Protein AF-A0A835I977-F1 (afdb_monomer)

Foldseek 3Di:
DVVVVVVVVVVVVVVVVVVVVVVVVVVVVVVCVVVVVCCVVCVPVDDDDDDQQDKDWDFQDPVNDDPPQDPPHDRTPDIFGQHDDDDDDPPPPPPDDDDDGDDPPDD

pLDDT: mean 70.1, std 15.48, range [29.38, 85.75]

Secondary structure (DSSP, 8-state):
-HHHHHHHHHHHHHHHHHHHHHHHHHHHHHHHHHHHHHHHHHTT-------TT-EEEEE--TTTS-TT--TTS-SEEEEEE------S-GGG-TTSS------TT--

Organism: NCBI:txid261450

Mean predicted aligned error: 15.43 Å

Structure (mmCIF, N/CA/C/O backbone):
data_AF-A0A835I977-F1
#
_entry.id   AF-A0A835I977-F1
#
loop_
_atom_site.group_PDB
_atom_site.id
_atom_site.type_symbol
_atom_site.label_atom_id
_atom_site.label_alt_id
_atom_site.label_comp_id
_atom_site.label_asym_id
_atom_site.label_entity_id
_atom_site.label_seq_id
_atom_site.pdbx_PDB_ins_code
_atom_site.Cartn_x
_atom_site.Cartn_y
_atom_site.Cartn_z
_atom_site.occupancy
_atom_site.B_iso_or_equiv
_atom_site.auth_seq_id
_atom_site.auth_comp_id
_atom_site.auth_asym_id
_atom_site.auth_atom_id
_atom_site.pdbx_PDB_model_num
ATOM 1 N N . MET A 1 1 ? 44.205 1.279 -43.881 1.00 53.56 1 MET A N 1
ATOM 2 C CA . MET A 1 1 ? 44.318 0.965 -42.438 1.00 53.56 1 MET A CA 1
ATOM 3 C C . MET A 1 1 ? 43.437 1.838 -41.526 1.00 53.56 1 MET A C 1
ATOM 5 O O . MET A 1 1 ? 43.203 1.441 -40.398 1.00 53.56 1 MET A O 1
ATOM 9 N N . LEU A 1 2 ? 42.917 2.997 -41.970 1.00 56.44 2 LEU A N 1
ATOM 10 C CA . LEU A 1 2 ? 42.016 3.836 -41.149 1.00 56.44 2 LEU A CA 1
ATOM 11 C C . LEU A 1 2 ? 40.538 3.394 -41.178 1.00 56.44 2 LEU A C 1
ATOM 13 O O . LEU A 1 2 ? 39.812 3.637 -40.223 1.00 56.44 2 LEU A O 1
ATOM 17 N N . VAL A 1 3 ? 40.106 2.713 -42.244 1.00 60.44 3 VAL A N 1
ATOM 18 C CA . VAL A 1 3 ? 38.709 2.269 -42.423 1.00 60.44 3 VAL A CA 1
ATOM 19 C C . VAL A 1 3 ? 38.360 1.078 -41.517 1.00 60.44 3 VAL A C 1
ATOM 21 O O . VAL A 1 3 ? 37.283 1.056 -40.934 1.00 60.44 3 VAL A O 1
ATOM 24 N N . GLU A 1 4 ? 39.284 0.131 -41.324 1.00 60.31 4 GLU A N 1
ATOM 25 C CA . GLU A 1 4 ? 39.071 -1.026 -40.434 1.00 60.31 4 GLU A CA 1
ATOM 26 C C . GLU A 1 4 ? 38.962 -0.638 -38.958 1.00 60.31 4 GLU A C 1
ATOM 28 O O . GLU A 1 4 ? 38.174 -1.238 -38.233 1.00 60.31 4 GLU A O 1
ATOM 33 N N . LYS A 1 5 ? 39.704 0.385 -38.510 1.00 61.47 5 LYS A N 1
ATOM 34 C CA . LYS A 1 5 ? 39.608 0.862 -37.123 1.00 61.47 5 LYS A CA 1
ATOM 35 C C . LYS A 1 5 ? 38.209 1.386 -36.802 1.00 61.47 5 LYS A C 1
ATOM 37 O O . LYS A 1 5 ? 37.628 0.961 -35.815 1.00 61.47 5 LYS A O 1
ATOM 42 N N . GLY A 1 6 ? 37.639 2.225 -37.671 1.00 68.44 6 GLY A N 1
ATOM 43 C CA . GLY A 1 6 ? 36.289 2.759 -37.466 1.00 68.44 6 GLY A CA 1
ATOM 44 C C . GLY A 1 6 ? 35.198 1.682 -37.471 1.00 68.44 6 GLY A C 1
ATOM 45 O O . GLY A 1 6 ? 34.254 1.771 -36.693 1.00 68.44 6 GLY A O 1
ATOM 46 N N . LEU A 1 7 ? 35.349 0.643 -38.299 1.00 72.94 7 LEU A N 1
ATOM 47 C CA . LEU A 1 7 ? 34.436 -0.507 -38.334 1.00 72.94 7 LEU A CA 1
ATOM 48 C C . LEU A 1 7 ? 34.538 -1.373 -37.071 1.00 72.94 7 LEU A C 1
ATOM 50 O O . LEU A 1 7 ? 33.512 -1.770 -36.520 1.00 72.94 7 LEU A O 1
ATOM 54 N N . ASN A 1 8 ? 35.753 -1.624 -36.577 1.00 77.50 8 ASN A N 1
ATOM 55 C CA . ASN A 1 8 ? 35.956 -2.350 -35.321 1.00 77.50 8 ASN A CA 1
ATOM 56 C C . ASN A 1 8 ? 35.430 -1.569 -34.113 1.00 77.50 8 ASN A C 1
ATOM 58 O O . ASN A 1 8 ? 34.781 -2.156 -33.249 1.00 77.50 8 ASN A O 1
ATOM 62 N N . ASP A 1 9 ? 35.657 -0.256 -34.068 1.00 80.00 9 ASP A N 1
ATOM 63 C CA . ASP A 1 9 ? 35.172 0.599 -32.982 1.00 80.00 9 ASP A CA 1
ATOM 64 C C . ASP A 1 9 ? 33.633 0.630 -32.956 1.00 80.00 9 ASP A C 1
ATOM 66 O O . ASP A 1 9 ? 33.019 0.517 -31.894 1.00 80.00 9 ASP A O 1
ATOM 70 N N . GLN A 1 10 ? 32.986 0.688 -34.126 1.00 81.12 10 GLN A N 1
ATOM 71 C CA . GLN A 1 10 ? 31.527 0.573 -34.249 1.00 81.12 10 GLN A CA 1
ATOM 72 C C . GLN A 1 10 ? 31.001 -0.797 -33.800 1.00 81.12 10 GLN A C 1
ATOM 74 O O . GLN A 1 10 ? 29.989 -0.859 -33.099 1.00 81.12 10 GLN A O 1
ATOM 79 N N . GLY A 1 11 ? 31.689 -1.882 -34.169 1.00 83.38 11 GLY A N 1
ATOM 80 C CA . GLY A 1 11 ? 31.353 -3.237 -33.727 1.00 83.38 11 GLY A CA 1
ATOM 81 C C . GLY A 1 11 ? 31.423 -3.381 -32.206 1.00 83.38 11 GLY A C 1
ATOM 82 O O . GLY A 1 11 ? 30.464 -3.843 -31.589 1.00 83.38 11 GLY A O 1
ATOM 83 N N . MET A 1 12 ? 32.500 -2.886 -31.587 1.00 83.56 12 MET A N 1
ATOM 84 C CA . MET A 1 12 ? 32.642 -2.897 -30.128 1.00 83.56 12 MET A CA 1
ATOM 85 C C . MET A 1 12 ? 31.558 -2.070 -29.431 1.00 83.56 12 MET A C 1
ATOM 87 O O . MET A 1 12 ? 30.995 -2.510 -28.430 1.00 83.56 12 MET A O 1
ATOM 91 N N . HIS A 1 13 ? 31.210 -0.895 -29.964 1.00 83.19 13 HIS A N 1
ATOM 92 C CA . HIS A 1 13 ? 30.128 -0.084 -29.402 1.00 83.19 13 HIS A CA 1
ATOM 93 C C . HIS A 1 13 ? 28.766 -0.790 -29.463 1.00 83.19 13 HIS A C 1
ATOM 95 O O . HIS A 1 13 ? 28.014 -0.751 -28.488 1.00 83.19 13 HIS A O 1
ATOM 101 N N . ALA A 1 14 ? 28.453 -1.465 -30.571 1.00 85.19 14 ALA A N 1
ATOM 102 C CA . ALA A 1 14 ? 27.207 -2.215 -30.710 1.00 85.19 14 ALA A CA 1
ATOM 103 C C . ALA A 1 14 ? 27.125 -3.398 -29.726 1.00 85.19 14 ALA A C 1
ATOM 105 O O . ALA A 1 14 ? 26.063 -3.668 -29.160 1.00 85.19 14 ALA A O 1
ATOM 106 N N . GLU A 1 15 ? 28.245 -4.080 -29.479 1.00 85.50 15 GLU A N 1
ATOM 107 C CA . GLU A 1 15 ? 28.316 -5.168 -28.501 1.00 85.50 15 GLU A CA 1
ATOM 108 C C . GLU A 1 15 ? 28.098 -4.677 -27.066 1.00 85.50 15 GLU A C 1
ATOM 110 O O . GLU A 1 15 ? 27.337 -5.297 -26.319 1.00 85.50 15 GLU A O 1
ATOM 115 N N . VAL A 1 16 ? 28.698 -3.543 -26.689 1.00 85.19 16 VAL A N 1
ATOM 116 C CA . VAL A 1 16 ? 28.509 -2.936 -25.360 1.00 85.19 16 VAL A CA 1
ATOM 117 C C . VAL A 1 16 ? 27.042 -2.570 -25.126 1.00 85.19 16 VAL A C 1
ATOM 119 O O . VAL A 1 16 ? 26.482 -2.956 -24.100 1.00 85.19 16 VAL A O 1
ATOM 122 N N . LEU A 1 17 ? 26.386 -1.926 -26.096 1.00 85.50 17 LEU A N 1
ATOM 123 C CA . LEU A 1 17 ? 24.966 -1.563 -25.995 1.00 85.50 17 LEU A CA 1
ATOM 124 C C . LEU A 1 17 ? 24.057 -2.792 -25.839 1.00 85.50 17 LEU A C 1
ATOM 126 O O . LEU A 1 17 ? 23.149 -2.795 -25.012 1.00 85.50 17 LEU A O 1
ATOM 130 N N . ASN A 1 18 ? 24.327 -3.871 -26.579 1.00 85.56 18 ASN A N 1
ATOM 131 C CA . ASN A 1 18 ? 23.572 -5.124 -26.472 1.00 85.56 18 ASN A CA 1
ATOM 132 C C . ASN A 1 18 ? 23.742 -5.781 -25.086 1.00 85.56 18 ASN A C 1
ATOM 134 O O . ASN A 1 18 ? 22.802 -6.343 -24.519 1.00 85.56 18 ASN A O 1
ATOM 138 N N . LEU A 1 19 ? 24.946 -5.709 -24.509 1.00 85.75 19 LEU A N 1
ATOM 139 C CA . LEU A 1 19 ? 25.207 -6.207 -23.156 1.00 85.75 19 LEU A CA 1
ATOM 140 C C . LEU A 1 19 ? 24.498 -5.368 -22.087 1.00 85.75 19 LEU A C 1
ATOM 142 O O . LEU A 1 19 ? 23.969 -5.931 -21.126 1.00 85.75 19 LEU A O 1
ATOM 146 N N . GLU A 1 20 ? 24.464 -4.048 -22.251 1.00 83.88 20 GLU A N 1
ATOM 147 C CA . GLU A 1 20 ? 23.726 -3.138 -21.374 1.00 83.88 20 GLU A CA 1
ATOM 148 C C . GLU A 1 20 ? 22.216 -3.385 -21.454 1.00 83.88 20 GLU A C 1
ATOM 150 O O . GLU A 1 20 ? 21.569 -3.557 -20.421 1.00 83.88 20 GLU A O 1
ATOM 155 N N . GLU A 1 21 ? 21.662 -3.527 -22.658 1.00 83.06 21 GLU A N 1
ATOM 156 C CA . GLU A 1 21 ? 20.244 -3.824 -22.869 1.00 83.06 21 GLU A CA 1
ATOM 157 C C . GLU A 1 21 ? 19.835 -5.147 -22.200 1.00 83.06 21 GLU A C 1
ATOM 159 O O . GLU A 1 21 ? 18.843 -5.211 -21.466 1.00 83.06 21 GLU A O 1
ATOM 164 N N . LYS A 1 22 ? 20.643 -6.204 -22.364 1.00 83.94 22 LYS A N 1
ATOM 165 C CA . LYS A 1 22 ? 20.418 -7.503 -21.705 1.00 83.94 22 LYS A CA 1
ATOM 166 C C . LYS A 1 22 ? 20.475 -7.423 -20.180 1.00 83.94 22 LYS A C 1
ATOM 168 O O . LYS A 1 22 ? 19.788 -8.199 -19.516 1.00 83.94 22 LYS A O 1
ATOM 173 N N . ARG A 1 23 ? 21.279 -6.516 -19.617 1.00 80.62 23 ARG A N 1
ATOM 174 C CA . ARG A 1 23 ? 21.362 -6.280 -18.164 1.00 80.62 23 ARG A CA 1
ATOM 175 C C . ARG A 1 23 ? 20.208 -5.435 -17.640 1.00 80.62 23 ARG A C 1
ATOM 177 O O . ARG A 1 23 ? 19.761 -5.660 -16.517 1.00 80.62 23 ARG A O 1
ATOM 184 N N . GLU A 1 24 ? 19.694 -4.509 -18.438 1.00 80.38 24 GLU A N 1
ATOM 185 C CA . GLU A 1 24 ? 18.612 -3.624 -18.012 1.00 80.38 24 GLU A CA 1
ATOM 186 C C . GLU A 1 24 ? 17.253 -4.340 -17.990 1.00 80.38 24 GLU A C 1
ATOM 188 O O . GLU A 1 24 ? 16.436 -4.109 -17.099 1.00 80.38 24 GLU A O 1
ATOM 193 N N . GLN A 1 25 ? 17.022 -5.301 -18.891 1.00 77.44 25 GLN A N 1
ATOM 194 C CA . GLN A 1 25 ? 15.788 -6.099 -18.919 1.00 77.44 25 GLN A CA 1
ATOM 195 C C . GLN A 1 25 ? 15.427 -6.800 -17.589 1.00 77.44 25 GLN A C 1
ATOM 197 O O . GLN A 1 25 ? 14.278 -6.673 -17.146 1.00 77.44 25 GLN A O 1
ATOM 202 N N . PRO A 1 26 ? 16.324 -7.555 -16.919 1.00 77.38 26 PRO A N 1
ATOM 203 C CA . PRO A 1 26 ? 16.021 -8.135 -15.614 1.00 77.38 26 PRO A CA 1
ATOM 204 C C . PRO A 1 26 ? 15.851 -7.062 -14.534 1.00 77.38 26 PRO A C 1
ATOM 206 O O . PRO A 1 26 ? 15.031 -7.259 -13.639 1.00 77.38 26 PRO A O 1
ATOM 209 N N . ARG A 1 27 ? 16.543 -5.919 -14.638 1.00 71.69 27 ARG A N 1
ATOM 210 C CA . ARG A 1 27 ? 16.426 -4.795 -13.696 1.00 71.69 27 ARG A CA 1
ATOM 211 C C . ARG A 1 27 ? 15.027 -4.174 -13.733 1.00 71.69 27 ARG A C 1
ATOM 213 O O . ARG A 1 27 ? 14.361 -4.098 -12.705 1.00 71.69 27 ARG A O 1
ATOM 220 N N . ILE A 1 28 ? 14.514 -3.898 -14.934 1.00 75.19 28 ILE A N 1
ATOM 221 C CA . ILE A 1 28 ? 13.140 -3.416 -15.154 1.00 75.19 28 ILE A CA 1
ATOM 222 C C . ILE A 1 28 ? 12.111 -4.410 -14.596 1.00 75.19 28 ILE A C 1
ATOM 224 O O . ILE A 1 28 ? 11.132 -4.018 -13.952 1.00 75.19 28 ILE A O 1
ATOM 228 N N . LYS A 1 29 ? 12.320 -5.715 -14.814 1.00 75.12 29 LYS A N 1
ATOM 229 C CA . LYS A 1 29 ? 11.431 -6.757 -14.275 1.00 75.12 29 LYS A CA 1
ATOM 230 C C . LYS A 1 29 ? 11.446 -6.769 -12.748 1.00 75.12 29 LYS A C 1
ATOM 232 O O . LYS A 1 29 ? 10.366 -6.798 -12.153 1.00 75.12 29 LYS A O 1
ATOM 237 N N . LEU A 1 30 ? 12.628 -6.687 -12.136 1.00 78.75 30 LEU A N 1
ATOM 238 C CA . LEU A 1 30 ? 12.807 -6.642 -10.685 1.00 78.75 30 LEU A CA 1
ATOM 239 C C . LEU A 1 30 ? 12.062 -5.449 -10.066 1.00 78.75 30 LEU A C 1
ATOM 241 O O . LEU A 1 30 ? 11.349 -5.616 -9.080 1.00 78.75 30 LEU A O 1
ATOM 245 N N . ASP A 1 31 ? 12.133 -4.281 -10.704 1.00 76.00 31 ASP A N 1
ATOM 246 C CA . ASP A 1 31 ? 11.472 -3.056 -10.238 1.00 76.00 31 ASP A CA 1
ATOM 247 C C . ASP A 1 31 ? 9.950 -3.074 -10.453 1.00 76.00 31 ASP A C 1
ATOM 249 O O . ASP A 1 31 ? 9.177 -2.440 -9.723 1.00 76.00 31 ASP A O 1
ATOM 253 N N . SER A 1 32 ? 9.486 -3.807 -11.468 1.00 78.75 32 SER A N 1
ATOM 254 C CA . SER A 1 32 ? 8.062 -3.945 -11.777 1.00 78.75 32 SER A CA 1
ATOM 255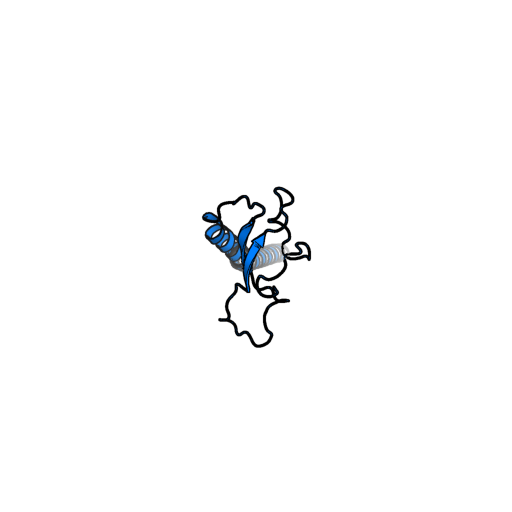 C C . SER A 1 32 ? 7.345 -4.945 -10.865 1.00 78.75 32 SER A C 1
ATOM 257 O O . SER A 1 32 ? 6.147 -4.797 -10.607 1.00 78.75 32 SER A O 1
ATOM 259 N N . TYR A 1 33 ? 8.062 -5.943 -10.344 1.00 80.19 33 TYR A N 1
ATOM 260 C CA . TYR A 1 33 ? 7.471 -7.062 -9.615 1.00 80.19 33 TYR A CA 1
ATOM 261 C C . TYR A 1 33 ? 6.768 -6.640 -8.306 1.00 80.19 33 TYR A C 1
ATOM 263 O O . TYR A 1 33 ? 5.585 -6.961 -8.141 1.00 80.19 33 TYR A O 1
ATOM 271 N N . PRO A 1 34 ? 7.373 -5.817 -7.420 1.00 82.88 34 PRO A N 1
ATOM 272 C CA . PRO A 1 34 ? 6.687 -5.311 -6.229 1.00 82.88 34 PRO A CA 1
ATOM 273 C C . PRO A 1 34 ? 5.441 -4.479 -6.557 1.00 82.88 34 PRO A C 1
ATOM 275 O O . PRO A 1 34 ? 4.442 -4.537 -5.838 1.00 82.88 34 PRO A O 1
ATOM 278 N N . LYS A 1 35 ? 5.469 -3.713 -7.657 1.00 81.44 35 LYS A N 1
ATOM 279 C CA . LYS A 1 35 ? 4.332 -2.884 -8.093 1.00 81.44 35 LYS A CA 1
ATOM 280 C C . LYS A 1 35 ? 3.154 -3.754 -8.529 1.00 81.44 35 LYS A C 1
ATOM 282 O O . LYS A 1 35 ? 2.013 -3.477 -8.156 1.00 81.44 35 LYS A O 1
ATOM 287 N N . GLN A 1 36 ? 3.426 -4.822 -9.276 1.00 85.12 36 GLN A N 1
ATOM 288 C CA . GLN A 1 36 ? 2.407 -5.786 -9.690 1.00 85.12 36 GLN A CA 1
ATOM 289 C C . GLN A 1 36 ? 1.803 -6.521 -8.488 1.00 85.12 36 GLN A C 1
ATOM 291 O O . GLN A 1 36 ? 0.580 -6.627 -8.402 1.00 85.12 36 GLN A O 1
ATOM 296 N N . LEU A 1 37 ? 2.630 -6.938 -7.523 1.00 83.06 37 LEU A N 1
ATOM 297 C CA . LEU A 1 37 ? 2.167 -7.557 -6.277 1.00 83.06 37 LEU A CA 1
ATOM 298 C C . LEU A 1 37 ? 1.242 -6.633 -5.481 1.00 83.06 37 LEU A C 1
ATOM 300 O O . LEU A 1 37 ? 0.144 -7.042 -5.106 1.00 83.06 37 LEU A O 1
ATOM 304 N N . ARG A 1 38 ? 1.636 -5.367 -5.283 1.00 79.38 38 ARG A N 1
ATOM 305 C CA . ARG A 1 38 ? 0.791 -4.364 -4.613 1.00 79.38 38 ARG A CA 1
ATOM 306 C C . ARG A 1 38 ? -0.544 -4.187 -5.328 1.00 79.38 38 ARG A C 1
ATOM 308 O O . ARG A 1 38 ? -1.583 -4.161 -4.680 1.00 79.38 38 ARG A O 1
AT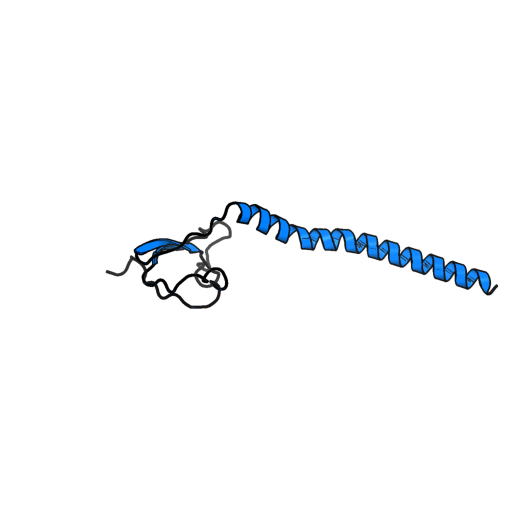OM 315 N N . LYS A 1 39 ? -0.537 -4.112 -6.663 1.00 83.00 39 LYS A N 1
ATOM 316 C CA . LYS A 1 39 ? -1.763 -3.986 -7.463 1.00 83.00 39 LYS A CA 1
ATOM 317 C C . LYS A 1 39 ? -2.663 -5.215 -7.326 1.00 83.00 39 LYS A C 1
ATOM 319 O O . LYS A 1 39 ? -3.873 -5.061 -7.200 1.00 83.00 39 LYS A O 1
ATOM 324 N N . ALA A 1 40 ? -2.092 -6.418 -7.340 1.00 85.12 40 ALA A N 1
ATOM 325 C CA . ALA A 1 40 ? -2.840 -7.661 -7.187 1.00 85.12 40 ALA A CA 1
ATOM 326 C C . ALA A 1 40 ? -3.458 -7.790 -5.785 1.00 85.12 40 ALA A C 1
ATOM 328 O O . ALA A 1 40 ? -4.641 -8.112 -5.676 1.00 85.12 40 ALA A O 1
ATOM 329 N N . PHE A 1 41 ? -2.692 -7.475 -4.735 1.00 76.38 41 PHE A N 1
ATOM 330 C CA . PHE A 1 41 ? -3.160 -7.504 -3.348 1.00 76.38 41 PHE A CA 1
ATOM 331 C C . PHE A 1 41 ? -4.248 -6.449 -3.099 1.00 76.38 41 PHE A C 1
ATOM 333 O O . PHE A 1 41 ? -5.332 -6.763 -2.606 1.00 76.38 41 PHE A O 1
ATOM 340 N N . ASN A 1 42 ? -4.019 -5.216 -3.557 1.00 80.56 42 ASN A N 1
ATOM 341 C CA . ASN A 1 42 ? -4.958 -4.111 -3.369 1.00 80.56 42 ASN A CA 1
ATOM 342 C C . ASN A 1 42 ? -6.187 -4.185 -4.286 1.00 80.56 42 ASN A C 1
ATOM 344 O O . ASN A 1 42 ? -7.145 -3.451 -4.066 1.00 80.56 42 ASN A O 1
ATOM 348 N N . LYS A 1 43 ? -6.224 -5.083 -5.282 1.00 82.50 43 LYS A N 1
ATOM 349 C CA . LYS A 1 43 ? -7.354 -5.208 -6.223 1.00 82.50 43 LYS A CA 1
ATOM 350 C C . LYS A 1 43 ? -8.692 -5.463 -5.520 1.00 82.50 43 LYS A C 1
ATOM 352 O O . LYS A 1 43 ? -9.736 -5.075 -6.036 1.00 82.50 43 LYS A O 1
ATOM 357 N N . LYS A 1 44 ? -8.671 -6.148 -4.372 1.00 76.88 44 LYS A N 1
ATOM 358 C CA . LYS A 1 44 ? -9.870 -6.473 -3.581 1.00 76.88 44 LYS A CA 1
ATOM 359 C C . LYS A 1 44 ? -10.094 -5.529 -2.397 1.00 76.88 44 LYS A C 1
ATOM 361 O O . LYS A 1 44 ? -11.109 -5.662 -1.716 1.00 76.88 44 LYS A O 1
ATOM 366 N N . VAL A 1 45 ? -9.182 -4.587 -2.154 1.00 78.81 45 VAL A N 1
ATOM 367 C CA . VAL A 1 45 ? -9.331 -3.598 -1.085 1.00 78.81 45 VAL A CA 1
ATOM 368 C C . VAL A 1 45 ? -10.381 -2.590 -1.531 1.00 78.81 45 VAL A C 1
ATOM 370 O O . VAL A 1 45 ? -10.167 -1.803 -2.450 1.00 78.81 45 VAL A O 1
ATOM 373 N N . ARG A 1 46 ? -11.552 -2.648 -0.900 1.00 77.00 46 ARG A N 1
ATOM 374 C CA . ARG A 1 46 ? -12.610 -1.658 -1.098 1.00 77.00 46 ARG A CA 1
ATOM 375 C C . ARG A 1 46 ? -12.385 -0.516 -0.121 1.00 77.00 46 ARG A C 1
ATOM 377 O O . ARG A 1 46 ? -12.201 -0.765 1.070 1.00 77.00 46 ARG A O 1
ATOM 384 N N . GLY A 1 47 ? -12.421 0.716 -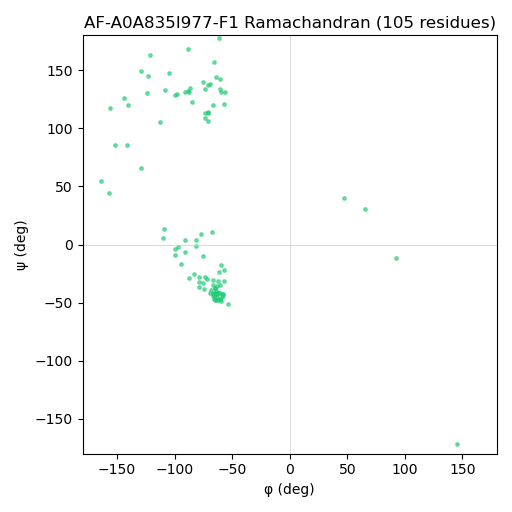0.626 1.00 74.12 47 GLY A N 1
ATOM 385 C CA . GLY A 1 47 ? -12.489 1.892 0.233 1.00 74.12 47 GLY A CA 1
ATOM 386 C C . GLY A 1 47 ? -13.725 1.775 1.119 1.00 74.12 47 GLY A C 1
ATOM 387 O O . GLY A 1 47 ? -14.834 1.622 0.610 1.00 74.12 47 GLY A O 1
ATOM 388 N N . ARG A 1 48 ? -13.522 1.777 2.434 1.00 76.25 48 ARG A N 1
ATOM 389 C CA . ARG A 1 48 ? -14.597 1.850 3.421 1.00 76.25 48 ARG A CA 1
ATOM 390 C C . ARG A 1 48 ? -14.551 3.231 4.055 1.00 76.25 48 ARG A C 1
ATOM 392 O O . ARG A 1 48 ? -13.472 3.703 4.408 1.00 76.25 48 ARG A O 1
ATOM 399 N N . SER A 1 49 ? -15.706 3.879 4.150 1.00 77.25 49 SER A N 1
ATOM 400 C CA . SER A 1 49 ? -15.871 5.020 5.043 1.00 77.25 49 SER A CA 1
ATOM 401 C C . SER A 1 49 ? -15.924 4.491 6.466 1.00 77.25 49 SER A C 1
ATOM 403 O O . SER A 1 49 ? -16.634 3.520 6.719 1.00 77.25 49 SER A O 1
ATOM 405 N N . PHE A 1 50 ? -15.181 5.128 7.358 1.00 78.50 50 PHE A N 1
ATOM 406 C CA . PHE A 1 50 ? -15.247 4.855 8.783 1.00 78.50 50 PHE A CA 1
ATOM 407 C C . PHE A 1 50 ? -16.009 5.979 9.477 1.00 78.50 50 PHE A C 1
ATOM 409 O O . PHE A 1 50 ? -15.929 7.130 9.042 1.00 78.50 50 PHE A O 1
ATOM 416 N N . GLN A 1 51 ? -16.728 5.645 10.538 1.00 82.12 51 GLN A N 1
ATOM 417 C CA . GLN A 1 51 ? -17.440 6.579 11.401 1.00 82.12 51 GLN A CA 1
ATOM 418 C C . GLN A 1 51 ? -16.957 6.454 12.846 1.00 82.12 51 GLN A C 1
ATOM 420 O O . GLN A 1 51 ? -16.288 5.493 13.227 1.00 82.12 51 GLN A O 1
ATOM 425 N N . GLU A 1 52 ? -17.268 7.465 13.651 1.00 81.94 52 GLU A N 1
ATOM 426 C CA . GLU A 1 52 ? -17.076 7.384 15.098 1.00 81.94 52 GLU A CA 1
ATOM 427 C C . GLU A 1 52 ? -17.924 6.233 15.656 1.00 81.94 52 GLU A C 1
ATOM 429 O O . GLU A 1 52 ? -19.082 6.069 15.278 1.00 81.94 52 GLU A O 1
ATOM 434 N N . GLY A 1 53 ? -17.330 5.408 16.516 1.00 80.88 53 GLY A N 1
ATOM 435 C CA . GLY A 1 53 ? -17.930 4.178 17.031 1.00 80.88 53 GLY A CA 1
ATOM 436 C C . GLY A 1 53 ? -17.609 2.911 16.228 1.00 80.88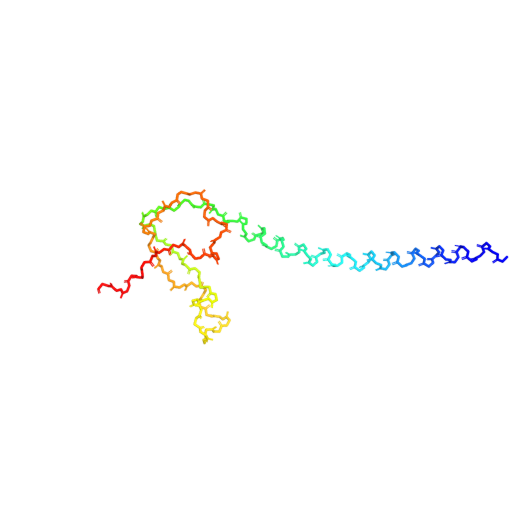 53 GLY A C 1
ATOM 437 O O . GLY A 1 53 ? -17.844 1.817 16.739 1.00 80.88 53 GLY A O 1
ATOM 438 N N . ASP A 1 54 ? -17.029 3.012 15.025 1.00 84.88 54 ASP A N 1
ATOM 439 C CA 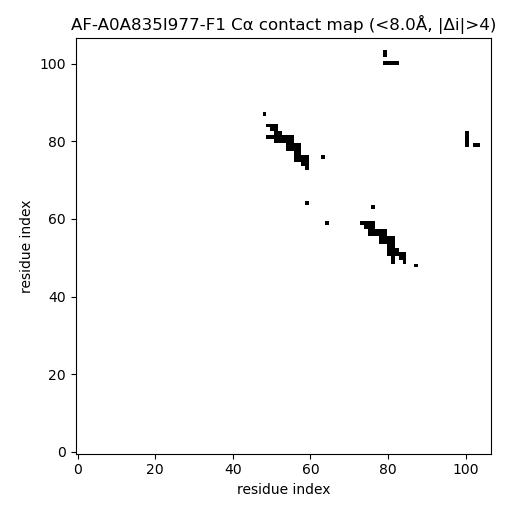. ASP A 1 54 ? -16.658 1.824 14.247 1.00 84.88 54 ASP A CA 1
ATOM 440 C C . ASP A 1 54 ? -15.492 1.062 14.888 1.00 84.88 54 ASP A C 1
ATOM 442 O O . ASP A 1 54 ? -14.488 1.650 15.308 1.00 84.88 54 ASP A O 1
ATOM 446 N N . LEU A 1 55 ? -15.606 -0.270 14.886 1.00 84.19 55 LEU A N 1
ATOM 447 C CA . LEU A 1 55 ? -14.545 -1.171 15.318 1.00 84.19 55 LEU A CA 1
ATOM 448 C C . LEU A 1 55 ? -13.571 -1.446 14.166 1.00 84.19 55 LEU A C 1
ATOM 450 O O . LEU A 1 55 ? -13.951 -1.967 13.112 1.00 84.19 55 LEU A O 1
ATOM 454 N N . VAL A 1 56 ? -12.295 -1.143 14.380 1.00 83.75 56 VAL A N 1
ATOM 455 C CA . VAL A 1 56 ? -11.218 -1.322 13.403 1.00 83.75 56 VAL A CA 1
ATOM 456 C C . VAL A 1 56 ? -10.042 -2.077 14.003 1.00 83.75 56 VAL A C 1
ATOM 458 O O . VAL A 1 56 ? -9.765 -1.981 15.192 1.00 83.75 56 VAL A O 1
ATOM 461 N N . LEU A 1 57 ? -9.327 -2.838 13.176 1.00 82.06 57 LEU A N 1
ATOM 462 C CA . LEU A 1 57 ? -8.073 -3.469 13.588 1.00 82.06 57 LEU A CA 1
ATOM 463 C C . LEU A 1 57 ? -6.912 -2.530 13.273 1.00 82.06 57 LEU A C 1
ATOM 465 O O . LEU A 1 57 ? -6.808 -2.029 12.150 1.00 82.06 57 LEU A O 1
ATOM 469 N N . LYS A 1 58 ? -6.034 -2.314 14.254 1.00 80.19 58 LYS A N 1
ATOM 470 C CA . LYS A 1 58 ? -4.836 -1.486 14.094 1.00 80.19 58 LYS A CA 1
ATOM 471 C C . LYS A 1 58 ? -3.617 -2.359 13.824 1.00 80.19 58 LYS A C 1
ATOM 473 O O . LYS A 1 58 ? -3.379 -3.335 14.534 1.00 80.19 58 LYS A O 1
ATOM 478 N N . GLU A 1 59 ? -2.872 -2.022 12.778 1.00 79.69 59 GLU A N 1
ATOM 479 C CA . GLU A 1 59 ? -1.646 -2.729 12.407 1.00 79.69 59 GLU A CA 1
ATOM 480 C C . GLU A 1 59 ? -0.524 -2.443 13.419 1.00 79.69 59 GLU A C 1
ATOM 482 O O . GLU A 1 59 ? -0.320 -1.296 13.819 1.00 79.69 59 GLU A O 1
ATOM 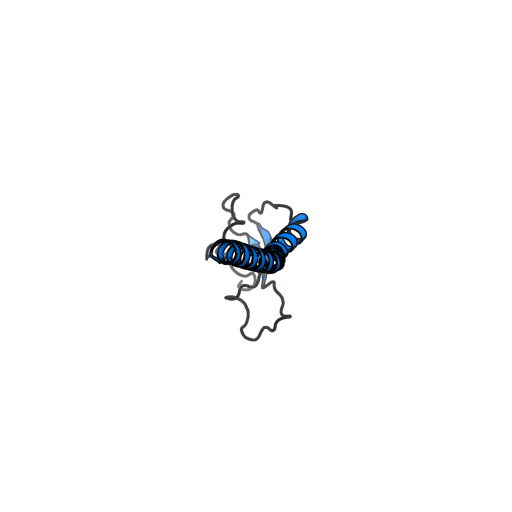487 N N . VAL A 1 60 ? 0.217 -3.485 13.802 1.00 75.56 60 VAL A N 1
ATOM 488 C CA . VAL A 1 60 ? 1.421 -3.386 14.634 1.00 75.56 60 VAL A CA 1
ATOM 489 C C . VAL A 1 60 ? 2.530 -2.747 13.805 1.00 75.56 60 VAL A C 1
ATOM 491 O O . VAL A 1 60 ? 3.046 -3.329 12.849 1.00 75.56 60 VAL A O 1
ATOM 494 N N . THR A 1 61 ? 2.932 -1.543 14.188 1.00 71.50 61 THR A N 1
ATOM 495 C CA . THR A 1 61 ? 4.049 -0.824 13.567 1.00 71.50 61 THR A CA 1
ATOM 496 C C . THR A 1 61 ? 5.370 -1.183 14.244 1.00 71.50 61 THR A C 1
ATOM 498 O O . THR A 1 61 ? 5.388 -1.744 15.332 1.00 71.50 61 THR A O 1
ATOM 501 N N . GLN A 1 62 ? 6.512 -0.811 13.658 1.00 66.88 62 GLN A N 1
ATOM 502 C CA . GLN A 1 62 ? 7.822 -1.020 14.303 1.00 66.88 62 GLN A CA 1
ATOM 503 C C . GLN A 1 62 ? 7.943 -0.353 15.687 1.00 66.88 62 GLN A C 1
ATOM 505 O O . GLN A 1 62 ? 8.779 -0.764 16.482 1.00 66.88 62 GLN A O 1
ATOM 510 N N . VAL A 1 63 ? 7.115 0.658 15.968 1.00 66.62 63 VAL A N 1
ATOM 511 C CA . VAL A 1 63 ? 7.071 1.370 17.253 1.00 66.62 63 VAL A CA 1
ATOM 512 C C . VAL A 1 63 ? 6.311 0.570 18.310 1.00 66.62 63 VAL A C 1
ATOM 514 O O . VAL A 1 63 ? 6.685 0.581 19.478 1.00 66.62 63 VAL A O 1
ATOM 517 N N . THR A 1 64 ? 5.249 -0.120 17.901 1.00 64.81 64 THR A N 1
ATOM 518 C CA . THR A 1 64 ? 4.356 -0.879 18.786 1.00 64.81 64 THR A CA 1
ATOM 519 C C . THR A 1 64 ? 4.647 -2.373 18.801 1.00 64.81 64 THR A C 1
ATOM 521 O O . THR A 1 64 ? 4.119 -3.101 19.637 1.00 64.81 64 THR A O 1
ATOM 524 N N . LYS A 1 65 ? 5.517 -2.841 17.903 1.00 68.94 65 LYS A N 1
ATOM 525 C CA . LYS A 1 65 ? 5.990 -4.216 17.880 1.00 68.94 65 LYS A CA 1
ATOM 526 C C . LYS A 1 65 ? 6.841 -4.486 19.114 1.00 68.94 65 LYS A C 1
ATOM 528 O O . LYS A 1 65 ? 7.884 -3.866 19.313 1.00 68.94 65 LYS A O 1
ATOM 533 N N . GLU A 1 66 ? 6.410 -5.452 19.913 1.00 67.62 66 GLU A N 1
ATOM 534 C CA . GLU A 1 66 ? 7.196 -5.955 21.032 1.00 67.62 66 GLU A CA 1
ATOM 535 C C . GLU A 1 66 ? 8.562 -6.440 20.522 1.00 67.62 66 GLU A C 1
ATOM 537 O O . GLU A 1 66 ? 8.658 -7.134 19.508 1.00 67.62 66 GLU A O 1
ATOM 542 N N . LYS A 1 67 ? 9.650 -6.024 21.181 1.00 64.94 67 LYS A N 1
ATOM 543 C CA . LYS A 1 67 ? 11.023 -6.261 20.691 1.00 64.94 67 LYS A CA 1
ATOM 544 C C . LYS A 1 67 ? 11.362 -7.750 20.564 1.00 64.94 67 LYS A C 1
ATOM 546 O O . LYS A 1 67 ? 12.230 -8.108 19.773 1.00 64.94 67 LYS A O 1
ATOM 551 N N . GLU A 1 68 ? 10.657 -8.597 21.307 1.00 67.44 68 GLU A N 1
ATOM 552 C CA . GLU A 1 68 ? 10.798 -10.057 21.302 1.00 67.44 68 GLU A CA 1
ATOM 553 C C . GLU A 1 68 ? 9.858 -10.746 20.295 1.00 67.44 68 GLU A C 1
ATOM 555 O O . GLU A 1 68 ? 9.961 -11.948 20.043 1.00 67.44 68 GLU A O 1
ATOM 560 N N . ALA A 1 69 ? 8.963 -9.988 19.658 1.00 68.19 69 ALA A N 1
ATOM 561 C CA . ALA A 1 69 ? 7.996 -10.508 18.713 1.00 68.19 69 ALA A CA 1
ATOM 562 C C . ALA A 1 69 ? 8.690 -10.945 17.413 1.00 68.19 69 ALA A C 1
ATOM 564 O O . ALA A 1 69 ? 9.098 -10.143 16.564 1.00 68.19 69 ALA A O 1
ATOM 565 N N . GLY A 1 70 ? 8.797 -12.262 17.236 1.00 69.38 70 GLY A N 1
ATOM 566 C CA . GLY A 1 70 ? 9.377 -12.881 16.049 1.00 69.38 70 GLY A CA 1
ATOM 567 C C . GLY A 1 70 ? 8.631 -12.546 14.750 1.00 69.38 70 GLY A C 1
ATOM 568 O O . GLY A 1 70 ? 7.598 -11.874 14.721 1.00 69.38 70 GLY A O 1
ATOM 569 N N . LYS A 1 71 ? 9.137 -13.052 13.623 1.00 76.06 71 LYS A N 1
ATOM 570 C CA . LYS A 1 71 ? 8.566 -12.826 12.279 1.00 76.06 71 LYS A CA 1
ATOM 571 C C . LYS A 1 71 ? 7.114 -13.321 12.116 1.00 76.06 71 LYS A C 1
ATOM 573 O O . LYS A 1 71 ? 6.448 -12.900 11.178 1.00 76.06 71 LYS A O 1
ATOM 578 N N . LEU A 1 72 ? 6.650 -14.194 13.013 1.00 76.75 72 LEU A N 1
ATOM 579 C CA . LEU A 1 72 ? 5.316 -14.811 13.008 1.00 76.75 72 LEU A CA 1
ATOM 580 C C . LEU A 1 72 ? 4.398 -14.295 14.128 1.00 76.75 72 LEU A C 1
ATOM 582 O O . LEU A 1 72 ? 3.370 -14.903 14.409 1.00 76.75 72 LEU A O 1
ATOM 586 N N . SER A 1 73 ? 4.777 -13.202 14.786 1.00 77.69 73 SER A N 1
ATOM 587 C CA . SER A 1 73 ? 3.890 -12.511 15.724 1.00 77.69 73 SER A CA 1
ATOM 588 C C . SER A 1 73 ? 2.682 -11.906 15.001 1.00 77.69 73 SER A C 1
ATOM 590 O O . SER A 1 73 ? 2.716 -11.680 13.789 1.00 77.69 73 SER A O 1
ATOM 592 N N . ALA A 1 74 ? 1.596 -11.667 15.739 1.00 77.81 74 ALA A N 1
ATOM 593 C CA . ALA A 1 74 ? 0.410 -11.032 15.183 1.00 77.81 74 ALA A CA 1
ATOM 594 C C . ALA A 1 74 ? 0.759 -9.639 14.628 1.00 77.81 74 ALA A C 1
ATOM 596 O O . ALA A 1 74 ? 1.374 -8.825 15.309 1.00 77.81 74 ALA A O 1
ATOM 597 N N . ASN A 1 75 ? 0.332 -9.357 13.395 1.00 76.62 75 ASN A N 1
ATOM 598 C CA . ASN A 1 75 ? 0.501 -8.040 12.766 1.00 76.62 75 ASN A CA 1
ATOM 599 C C . ASN A 1 75 ? -0.572 -7.030 13.210 1.00 76.62 75 ASN A C 1
ATOM 601 O O . ASN A 1 75 ? -0.615 -5.926 12.681 1.00 76.62 75 ASN A O 1
ATOM 605 N N . TRP A 1 76 ? -1.459 -7.404 14.133 1.00 80.31 76 TRP A N 1
ATOM 606 C CA . TRP A 1 76 ? -2.574 -6.579 14.594 1.00 80.31 76 TRP A CA 1
ATOM 607 C C . TRP A 1 76 ? -2.495 -6.422 16.112 1.00 80.31 76 TRP A C 1
ATOM 609 O O . TRP A 1 76 ? -2.337 -7.417 16.812 1.00 80.31 76 TRP A O 1
ATOM 619 N N . GLU A 1 77 ? -2.593 -5.184 16.601 1.00 78.12 77 GLU A N 1
ATOM 620 C CA . GLU A 1 77 ? -2.529 -4.858 18.037 1.00 78.12 77 GL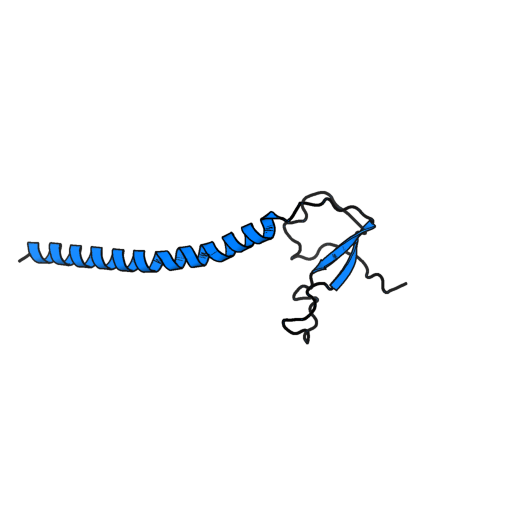U A CA 1
ATOM 621 C C . GLU A 1 77 ? -3.800 -5.307 18.768 1.00 78.12 77 GLU A C 1
ATOM 623 O O . GLU A 1 77 ? -3.762 -5.646 19.945 1.00 78.12 77 GLU A O 1
ATOM 628 N N . GLY A 1 78 ? -4.930 -5.321 18.059 1.00 78.50 78 GLY A N 1
ATOM 629 C CA . GLY A 1 78 ? -6.242 -5.615 18.618 1.00 78.50 78 GLY A CA 1
ATOM 630 C C . GLY A 1 78 ? -7.335 -4.806 17.932 1.00 78.50 78 GLY A C 1
ATOM 631 O O . GLY A 1 78 ? -7.102 -4.153 16.908 1.00 78.50 78 GLY A O 1
ATOM 632 N N . ALA A 1 79 ? -8.540 -4.877 18.491 1.00 83.81 79 ALA A N 1
ATOM 633 C CA . ALA A 1 79 ? -9.688 -4.114 18.029 1.00 83.81 79 ALA A CA 1
ATOM 634 C C . ALA A 1 79 ? -9.742 -2.741 18.721 1.00 83.81 79 ALA A C 1
ATOM 636 O O . ALA A 1 79 ? -9.611 -2.645 19.936 1.00 83.81 79 ALA A O 1
ATOM 637 N N . TYR A 1 80 ? -9.941 -1.688 17.934 1.00 81.12 80 TYR A N 1
ATOM 638 C CA . TYR A 1 80 ? -9.986 -0.290 18.356 1.00 81.12 80 TYR A CA 1
ATOM 639 C C . TYR A 1 80 ? -11.313 0.334 17.952 1.00 81.12 80 TYR A C 1
ATOM 641 O O . TYR A 1 80 ? -11.832 0.036 16.879 1.00 81.12 80 TYR A O 1
ATOM 649 N N . ILE A 1 81 ? -11.825 1.244 18.779 1.00 82.38 81 ILE A N 1
ATOM 650 C CA . ILE A 1 81 ? -13.010 2.044 18.466 1.00 82.38 81 ILE A CA 1
ATOM 651 C C . ILE A 1 81 ? -12.561 3.424 17.995 1.00 82.38 81 ILE A C 1
ATOM 653 O O . ILE A 1 81 ? -11.780 4.109 18.666 1.00 82.38 81 ILE A O 1
ATOM 657 N N . ILE A 1 82 ? -13.071 3.856 16.845 1.00 81.12 82 ILE A N 1
ATOM 658 C CA . ILE A 1 82 ? -12.803 5.199 16.330 1.00 81.12 82 ILE A CA 1
ATOM 659 C C . ILE A 1 82 ? -13.542 6.220 17.197 1.00 81.12 82 ILE A C 1
ATOM 661 O O . ILE A 1 82 ? -14.764 6.270 17.193 1.00 81.12 82 ILE A O 1
ATOM 665 N N . HIS A 1 83 ? -12.801 7.058 17.921 1.00 77.31 83 HIS A N 1
ATOM 666 C CA . HIS A 1 83 ? -13.385 8.103 18.771 1.00 77.31 83 HIS A CA 1
ATOM 667 C C . HIS A 1 83 ? -13.649 9.413 18.028 1.00 77.31 83 HIS A C 1
ATOM 669 O O . HIS A 1 83 ? -14.537 10.166 18.411 1.00 77.31 83 HIS A O 1
ATOM 675 N N . LYS A 1 84 ? -12.866 9.706 16.981 1.00 75.62 84 LYS A N 1
ATOM 676 C CA . LYS A 1 84 ? -13.032 10.916 16.175 1.00 75.62 84 LYS A CA 1
ATOM 677 C C . LYS A 1 84 ? -12.728 10.653 14.707 1.00 75.62 84 LYS A C 1
ATOM 679 O O . LYS A 1 84 ? -11.629 10.200 14.386 1.00 75.62 84 LYS A O 1
ATOM 684 N N . CYS A 1 85 ? -13.658 10.985 13.814 1.00 64.25 85 CYS A N 1
ATOM 685 C CA . CYS A 1 85 ? -13.464 10.870 12.369 1.00 64.25 85 CYS A CA 1
ATOM 686 C C . CYS A 1 85 ? -13.431 12.265 11.730 1.00 64.25 85 CYS A C 1
ATOM 688 O O . CYS A 1 85 ? -14.455 12.924 11.579 1.00 64.25 85 CYS A O 1
ATOM 690 N N . GLN A 1 86 ? -12.249 12.738 11.335 1.00 58.22 86 GLN A N 1
ATOM 691 C CA . GLN A 1 86 ? -12.143 13.902 10.449 1.00 58.22 86 GLN A CA 1
ATOM 692 C C . GLN A 1 86 ? -12.228 13.372 9.009 1.00 58.22 86 GLN A C 1
ATOM 694 O O . GLN A 1 86 ? -11.647 12.341 8.701 1.00 58.22 86 GLN A O 1
ATOM 699 N N . SER A 1 87 ? -13.003 13.975 8.118 1.00 49.19 87 SER A N 1
ATOM 700 C CA . SER A 1 87 ? -13.405 13.333 6.855 1.00 49.19 87 SER A CA 1
ATOM 701 C C . SER A 1 87 ? -12.262 12.929 5.895 1.00 49.19 87 SER A C 1
ATOM 703 O O . SER A 1 87 ? -11.313 13.673 5.679 1.00 49.19 87 SER A O 1
ATOM 705 N N . ALA A 1 88 ? -12.449 11.771 5.251 1.00 52.06 88 ALA A N 1
ATOM 706 C CA . ALA A 1 88 ? -12.201 11.424 3.839 1.00 52.06 88 ALA A CA 1
ATOM 707 C C . ALA A 1 88 ? -10.877 11.788 3.116 1.00 52.06 88 ALA A C 1
ATOM 709 O O . ALA A 1 88 ? -10.911 12.074 1.922 1.00 52.06 88 ALA A O 1
ATOM 710 N N . GLN A 1 89 ? -9.701 11.671 3.743 1.00 51.53 89 GLN A N 1
ATOM 711 C CA . GLN A 1 89 ? -8.443 11.448 2.994 1.00 51.53 89 GLN A CA 1
ATOM 712 C C . GLN A 1 89 ? -7.334 10.798 3.852 1.00 51.53 89 GLN A C 1
ATOM 714 O O . GLN A 1 89 ? -6.178 11.193 3.805 1.00 51.53 89 GLN A O 1
ATOM 719 N N . TRP A 1 90 ? -7.664 9.776 4.651 1.00 44.25 90 TRP A N 1
ATOM 720 C CA . TRP A 1 90 ? -6.729 9.192 5.638 1.00 44.25 90 TRP A CA 1
ATOM 721 C C . TRP A 1 90 ? -5.872 8.013 5.150 1.00 44.25 90 TRP A C 1
ATOM 723 O O . TRP A 1 90 ? -5.099 7.455 5.922 1.00 44.25 90 TRP A O 1
ATOM 733 N N . LEU A 1 91 ? -5.949 7.624 3.872 1.00 45.25 91 LEU A N 1
ATOM 734 C CA . LEU A 1 91 ? -5.157 6.495 3.350 1.00 45.25 91 LEU A CA 1
ATOM 735 C C . LEU A 1 91 ? -3.697 6.851 2.995 1.00 45.25 91 LEU A C 1
ATOM 737 O O . LEU A 1 91 ? -2.955 5.971 2.568 1.00 45.25 91 LEU A O 1
ATOM 741 N N . GLY A 1 92 ? -3.268 8.109 3.155 1.00 40.31 92 GLY A N 1
ATOM 742 C CA . GLY A 1 92 ? -1.949 8.571 2.696 1.00 40.31 92 GLY A CA 1
ATOM 743 C C . GLY A 1 92 ? -0.814 8.549 3.724 1.00 40.31 92 GLY A C 1
ATOM 744 O O . GLY A 1 92 ? 0.347 8.656 3.337 1.00 40.31 92 GLY A O 1
ATOM 745 N N . ASN A 1 93 ? -1.108 8.450 5.023 1.00 40.88 93 ASN A N 1
ATOM 746 C CA . ASN A 1 93 ? -0.125 8.803 6.053 1.00 40.88 93 ASN A CA 1
ATOM 747 C C . ASN A 1 93 ? -0.508 8.261 7.440 1.00 40.88 93 ASN A C 1
ATOM 749 O O . ASN A 1 93 ? -0.519 8.983 8.429 1.00 40.88 93 ASN A O 1
ATOM 753 N N . LEU A 1 94 ? -0.746 6.951 7.534 1.00 44.72 94 LEU A N 1
ATOM 754 C CA . LEU A 1 94 ? -0.766 6.226 8.818 1.00 44.72 94 LEU A CA 1
ATOM 755 C C . LEU A 1 94 ? 0.645 5.947 9.378 1.00 44.72 94 LEU A C 1
ATOM 757 O O . LEU A 1 94 ? 0.797 5.241 10.367 1.00 44.72 94 LEU A O 1
ATOM 761 N N . THR A 1 95 ? 1.689 6.531 8.784 1.00 40.03 95 THR A N 1
ATOM 762 C CA . THR A 1 95 ? 3.078 6.434 9.258 1.00 40.03 95 THR A CA 1
ATOM 763 C C . THR A 1 95 ? 3.522 7.621 10.114 1.00 40.03 95 THR A C 1
ATOM 765 O O . THR A 1 95 ? 4.653 7.616 10.587 1.00 40.03 95 THR A O 1
ATOM 768 N N . SER A 1 96 ? 2.677 8.637 10.334 1.00 32.12 96 SER A N 1
ATOM 769 C CA . SER A 1 96 ? 3.055 9.795 11.152 1.00 32.12 96 SER A CA 1
ATOM 770 C C . SER A 1 96 ? 1.906 10.285 12.036 1.00 32.12 96 SER A C 1
ATOM 772 O O . SER A 1 96 ? 1.174 11.203 11.687 1.00 32.12 96 SER A O 1
ATOM 774 N N . GLY A 1 97 ? 1.781 9.667 13.212 1.00 43.28 97 GLY A N 1
ATOM 775 C CA . GLY A 1 97 ? 1.566 10.403 14.462 1.00 43.28 97 GLY A CA 1
ATOM 776 C C . GLY A 1 97 ? 0.274 11.199 14.676 1.00 43.28 97 GLY A C 1
ATOM 777 O O . GLY A 1 97 ? 0.332 12.179 15.410 1.00 43.28 97 GLY A O 1
ATOM 778 N N . ALA A 1 98 ? -0.878 10.825 14.114 1.00 42.50 98 ALA A N 1
ATOM 779 C CA . ALA A 1 98 ? -2.128 11.508 14.464 1.00 42.50 98 ALA A CA 1
ATOM 780 C C . ALA A 1 98 ? -3.373 10.619 14.322 1.00 42.50 98 ALA A C 1
ATOM 782 O O . ALA A 1 98 ? -4.004 10.686 13.280 1.00 42.50 98 ALA A O 1
ATOM 783 N N . ILE A 1 99 ? -3.722 9.831 15.354 1.00 42.12 99 ILE A N 1
ATOM 784 C CA . ILE A 1 99 ? -5.086 9.674 15.921 1.00 42.12 99 ILE A CA 1
ATOM 785 C C . ILE A 1 99 ? -4.916 9.197 17.378 1.00 42.12 99 ILE A C 1
ATOM 787 O O . ILE A 1 99 ? -4.359 8.130 17.629 1.00 42.12 99 ILE A O 1
ATOM 791 N N . LEU A 1 100 ? -5.382 10.015 18.325 1.00 45.38 100 LEU A N 1
ATOM 792 C CA . LEU A 1 100 ? -5.553 9.674 19.738 1.00 45.38 100 LEU A CA 1
ATOM 793 C C . LEU A 1 100 ? -6.767 8.740 19.855 1.00 45.38 100 LEU A C 1
ATOM 795 O O . LEU A 1 100 ? -7.887 9.153 19.560 1.00 45.38 100 LEU A O 1
ATOM 799 N N . GLY A 1 101 ? -6.543 7.488 20.238 1.00 40.41 101 GLY A N 1
ATOM 800 C CA . GLY A 1 101 ? -7.593 6.539 20.598 1.00 40.41 101 GLY A CA 1
ATOM 801 C C . GLY A 1 101 ? -7.115 5.728 21.793 1.00 40.41 101 GLY A C 1
ATOM 802 O O . GLY A 1 101 ? -6.057 5.103 21.718 1.00 40.41 101 GLY A O 1
ATOM 803 N N . GLU A 1 102 ? -7.851 5.808 22.897 1.00 43.84 102 GLU A N 1
ATOM 804 C CA . GLU A 1 102 ? -7.521 5.128 24.149 1.00 43.84 102 GLU A CA 1
ATOM 805 C C . GLU A 1 102 ? -7.838 3.620 24.055 1.00 43.84 102 GLU A C 1
ATOM 807 O O . GLU A 1 102 ? -8.843 3.243 23.442 1.00 43.84 102 GLU A O 1
ATOM 812 N N . PRO A 1 103 ? -6.983 2.736 24.607 1.00 39.62 103 PRO A N 1
ATOM 813 C CA . PRO A 1 103 ? -7.246 1.298 24.683 1.00 39.62 103 PRO A CA 1
ATOM 814 C C . PRO A 1 103 ? -8.463 0.966 25.560 1.00 39.62 103 PRO A C 1
ATOM 816 O O . PRO A 1 103 ? -8.646 1.558 26.618 1.00 39.62 103 PRO A O 1
ATOM 819 N N . LEU A 1 104 ? -9.225 -0.063 25.178 1.00 44.69 104 LEU A N 1
ATOM 820 C CA . LEU A 1 104 ? -10.400 -0.600 25.896 1.00 44.69 104 LEU A CA 1
ATOM 821 C C . LEU A 1 104 ? -10.091 -1.280 27.254 1.00 44.69 104 LEU A C 1
ATOM 823 O O . LEU A 1 104 ? -10.965 -1.922 27.823 1.00 44.69 104 LEU A O 1
ATOM 827 N N . GLU A 1 105 ? -8.872 -1.146 27.775 1.00 36.03 105 GLU A N 1
ATOM 828 C CA . GLU A 1 105 ? -8.367 -1.890 28.944 1.00 36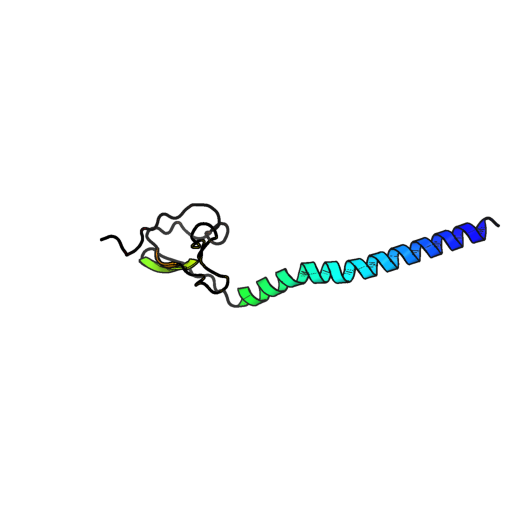.03 105 GLU A CA 1
ATOM 829 C C . GLU A 1 105 ? -8.180 -1.018 30.210 1.00 36.03 105 GLU A C 1
ATOM 831 O O . GLU A 1 105 ? -7.682 -1.514 31.213 1.00 36.03 105 GLU A O 1
ATOM 836 N N . TRP A 1 106 ? -8.574 0.265 30.209 1.00 29.38 106 TRP A N 1
ATOM 837 C CA . TRP A 1 106 ? -8.476 1.145 31.393 1.00 29.38 106 TRP A CA 1
ATOM 838 C C . TRP A 1 106 ? -9.794 1.868 31.729 1.00 29.38 106 TRP A C 1
ATOM 840 O O . TRP A 1 106 ? -9.866 3.097 31.676 1.00 29.38 106 TRP A O 1
ATOM 850 N N . GLN A 1 107 ? -10.827 1.108 32.116 1.00 40.09 107 GLN A N 1
ATOM 851 C CA . GLN A 1 107 ? -11.894 1.614 32.999 1.00 40.09 107 GLN A CA 1
ATOM 852 C C . GLN A 1 107 ? -11.652 1.169 34.439 1.00 40.09 107 GLN A C 1
ATOM 854 O O . GLN A 1 107 ? -11.258 -0.004 34.626 1.00 40.09 107 GLN A O 1
#

Sequence (107 aa):
MLVEKGLNDQGMHAEVLNLEEKREQPRIKLDSYPKQLRKAFNKKVRGRSFQEGDLVLKEVTQVTKEKEAGKLSANWEGAYIIHKCQSAQWLGNLTSGAILGEPLEWQ

Solvent-accessible surface area (backbone atoms only — not comparable to full-atom values): 7039 Å² total; per-residue (Å²): 125,70,67,61,53,58,54,51,53,51,52,54,52,54,52,53,52,53,54,51,53,63,56,45,54,59,50,55,50,61,66,45,47,64,56,52,50,52,52,61,65,49,68,77,64,71,92,72,91,78,50,60,70,40,79,41,77,42,71,48,42,88,86,70,45,57,91,82,57,56,99,82,50,77,61,53,76,48,82,42,58,35,77,74,66,79,84,94,72,75,89,81,58,87,86,62,94,81,80,90,63,85,73,96,84,78,129

Radius of gyration: 26.55 Å; 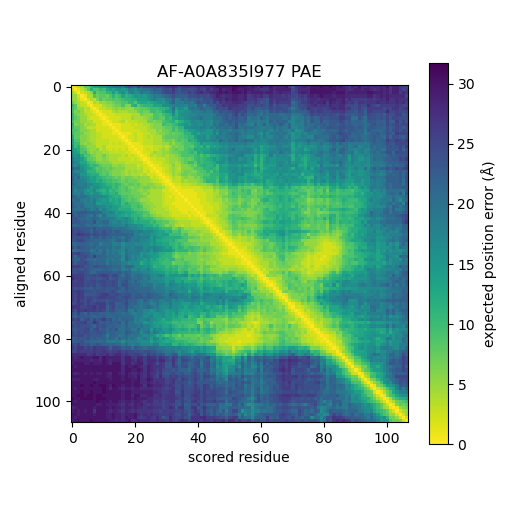Cα contacts (8 Å, |Δi|>4): 49; chains: 1; bounding box: 62×29×75 Å